Protein AF-A0AAV7SVS8-F1 (afdb_monomer_lite)

Organism: Pleurodeles waltl (NCBI:txid8319)

pLDDT: mean 75.48, std 15.1, range [28.16, 94.25]

Structure (mmCIF, N/CA/C/O backbone):
data_AF-A0AAV7SVS8-F1
#
_entry.id   AF-A0AAV7SVS8-F1
#
loop_
_atom_site.group_PDB
_atom_site.id
_atom_site.type_symbol
_atom_site.label_atom_id
_atom_site.label_alt_id
_atom_site.label_comp_id
_atom_site.label_asym_id
_atom_site.label_entity_id
_atom_site.label_seq_id
_atom_site.pdbx_PDB_ins_code
_atom_site.Cartn_x
_atom_site.Cartn_y
_atom_site.Cartn_z
_atom_site.occupancy
_atom_site.B_iso_or_equiv
_atom_site.auth_seq_id
_atom_site.auth_comp_id
_atom_site.auth_asym_id
_atom_site.auth_atom_id
_atom_site.pdbx_PDB_model_num
ATOM 1 N N . MET A 1 1 ? -7.065 -17.912 -7.040 1.00 28.16 1 MET A N 1
ATOM 2 C CA . MET A 1 1 ? -5.625 -17.603 -7.018 1.00 28.16 1 MET A CA 1
ATOM 3 C C . MET A 1 1 ? -5.511 -16.131 -6.662 1.00 28.16 1 MET A C 1
ATOM 5 O O . MET A 1 1 ? -6.001 -15.302 -7.419 1.00 28.16 1 MET A O 1
ATOM 9 N N . GLN A 1 2 ? -5.098 -15.852 -5.428 1.00 34.00 2 GLN A N 1
ATOM 10 C CA . GLN A 1 2 ? -4.970 -14.511 -4.852 1.00 34.00 2 GLN A CA 1
ATOM 11 C C . GLN A 1 2 ? -3.604 -13.937 -5.248 1.00 34.00 2 GLN A C 1
ATOM 13 O O . GLN A 1 2 ? -2.650 -14.697 -5.308 1.00 34.00 2 GLN A O 1
ATOM 18 N N . ILE A 1 3 ? -3.553 -12.645 -5.574 1.00 34.03 3 ILE A N 1
ATOM 19 C CA . ILE A 1 3 ? -2.374 -11.949 -6.112 1.00 34.03 3 ILE A CA 1
ATOM 20 C C . ILE A 1 3 ? -1.891 -10.936 -5.058 1.00 34.03 3 ILE A C 1
ATOM 22 O O . ILE A 1 3 ? -2.664 -10.055 -4.658 1.00 34.03 3 ILE A O 1
ATOM 26 N N . GLU A 1 4 ? -0.632 -11.040 -4.636 1.00 50.62 4 GLU A N 1
ATOM 27 C CA . GLU A 1 4 ? 0.188 -10.084 -3.874 1.00 50.62 4 GLU A CA 1
ATOM 28 C C . GLU A 1 4 ? 0.532 -8.846 -4.717 1.00 50.62 4 GLU A C 1
ATOM 30 O O . GLU A 1 4 ? 1.678 -8.499 -4.915 1.00 50.62 4 GLU A O 1
ATOM 35 N N . LEU A 1 5 ? -0.478 -8.144 -5.229 1.00 56.19 5 LEU A N 1
ATOM 36 C CA . LEU A 1 5 ? -0.404 -7.120 -6.291 1.00 56.19 5 LEU A CA 1
ATOM 37 C C . LEU A 1 5 ? 0.760 -6.102 -6.333 1.00 56.19 5 LEU A C 1
ATOM 39 O O . LEU A 1 5 ? 0.903 -5.497 -7.385 1.00 56.19 5 LEU A O 1
ATOM 43 N N . MET A 1 6 ? 1.521 -5.856 -5.264 1.00 53.00 6 MET A N 1
ATOM 44 C CA . MET A 1 6 ? 2.699 -4.974 -5.302 1.00 53.00 6 MET A CA 1
ATOM 45 C C . MET A 1 6 ? 4.001 -5.788 -5.333 1.00 53.00 6 MET A C 1
ATOM 47 O O . MET A 1 6 ? 4.720 -5.702 -6.318 1.00 53.00 6 MET A O 1
ATOM 51 N N . SER A 1 7 ? 4.227 -6.665 -4.346 1.00 53.09 7 SER A N 1
ATOM 52 C CA . SER A 1 7 ? 5.365 -7.605 -4.318 1.00 53.09 7 SER A CA 1
ATOM 53 C C . SER A 1 7 ? 5.327 -8.602 -5.485 1.00 53.09 7 SER A C 1
ATOM 55 O O . SER A 1 7 ? 6.302 -8.737 -6.218 1.00 53.09 7 SER A O 1
ATOM 57 N N . ASP A 1 8 ? 4.173 -9.221 -5.756 1.00 66.69 8 ASP A N 1
ATOM 58 C CA . ASP A 1 8 ? 3.987 -10.087 -6.925 1.00 66.69 8 ASP A CA 1
ATOM 59 C C . ASP A 1 8 ? 4.124 -9.313 -8.223 1.00 66.69 8 ASP A C 1
ATOM 61 O O . ASP A 1 8 ? 4.553 -9.893 -9.211 1.00 66.69 8 ASP A O 1
ATOM 65 N N . LEU A 1 9 ? 3.733 -8.036 -8.267 1.00 73.81 9 LEU A N 1
ATOM 66 C CA . LEU A 1 9 ? 3.891 -7.245 -9.481 1.00 73.81 9 LEU A CA 1
ATOM 67 C C . LEU A 1 9 ? 5.364 -6.911 -9.704 1.00 73.81 9 LEU A C 1
ATOM 69 O O . LEU A 1 9 ? 5.835 -7.081 -10.817 1.00 73.81 9 LEU A O 1
ATOM 73 N N . GLU A 1 10 ? 6.114 -6.521 -8.678 1.00 72.50 10 GLU A N 1
ATOM 74 C CA . GLU A 1 10 ? 7.563 -6.313 -8.782 1.00 72.50 10 GLU A CA 1
ATOM 75 C C . GLU A 1 10 ? 8.306 -7.608 -9.135 1.00 72.50 10 GLU A C 1
ATOM 77 O O . GLU A 1 10 ? 9.175 -7.604 -10.012 1.00 72.50 10 GLU A O 1
ATOM 82 N N . ALA A 1 11 ? 7.934 -8.733 -8.521 1.00 75.00 11 ALA A N 1
ATOM 83 C CA . ALA A 1 11 ? 8.488 -10.049 -8.824 1.00 75.00 11 ALA A CA 1
ATOM 84 C C . ALA A 1 11 ? 8.109 -10.517 -10.238 1.00 75.00 11 ALA A C 1
ATOM 86 O O . ALA A 1 11 ? 8.948 -11.051 -10.966 1.00 75.00 11 ALA A O 1
ATOM 87 N N . PHE A 1 12 ? 6.870 -10.273 -10.664 1.00 82.38 12 PHE A N 1
ATOM 88 C CA . PHE A 1 12 ? 6.386 -10.555 -12.013 1.00 82.38 12 PHE A CA 1
ATOM 89 C C . PHE A 1 12 ? 7.094 -9.697 -13.056 1.00 82.38 12 PHE A C 1
ATOM 91 O O . PHE A 1 12 ? 7.538 -10.231 -14.069 1.00 82.38 12 PHE A O 1
ATOM 98 N N . LEU A 1 13 ? 7.237 -8.393 -12.808 1.00 84.38 13 LEU A N 1
ATOM 99 C CA . LEU A 1 13 ? 7.977 -7.480 -13.673 1.00 84.38 13 LEU A CA 1
ATOM 100 C C . LEU A 1 13 ? 9.437 -7.919 -13.761 1.00 84.38 13 LEU A C 1
ATOM 102 O O . LEU A 1 13 ? 9.943 -8.083 -14.861 1.00 84.38 13 LEU A O 1
ATOM 106 N N . SER A 1 14 ? 10.081 -8.252 -12.643 1.00 82.62 14 SER A N 1
ATOM 107 C CA . SER A 1 14 ? 11.456 -8.775 -12.636 1.00 82.62 14 SER A CA 1
ATOM 108 C C . SER A 1 14 ? 11.592 -10.090 -13.419 1.00 82.62 14 SER A C 1
ATOM 110 O O . SER A 1 14 ? 12.548 -10.287 -14.172 1.00 82.62 14 SER A O 1
ATOM 112 N N . ALA A 1 15 ? 10.622 -11.000 -13.288 1.00 85.00 15 ALA A N 1
ATOM 113 C CA . ALA A 1 15 ? 10.590 -12.242 -14.056 1.00 85.00 15 ALA A CA 1
ATOM 114 C C . ALA A 1 15 ? 10.378 -11.982 -15.557 1.00 85.00 15 ALA A C 1
ATOM 116 O O . ALA A 1 15 ? 11.050 -12.596 -16.389 1.00 85.00 15 ALA A O 1
ATOM 117 N N . PHE A 1 16 ? 9.485 -11.055 -15.902 1.00 89.44 16 PHE A N 1
ATOM 118 C CA . PHE A 1 16 ? 9.242 -10.611 -17.270 1.00 89.44 16 PHE A CA 1
ATOM 119 C C . PHE A 1 16 ? 10.492 -9.972 -17.885 1.00 89.44 16 PHE A C 1
ATOM 121 O O . PHE A 1 16 ? 10.866 -10.339 -18.995 1.00 89.44 16 PHE A O 1
ATOM 128 N N . GLU A 1 17 ? 11.178 -9.083 -17.163 1.00 90.31 17 GLU A N 1
ATOM 129 C CA . GLU A 1 17 ? 12.412 -8.423 -17.608 1.00 90.31 17 GLU A CA 1
ATOM 130 C C . GLU A 1 17 ? 13.485 -9.448 -17.959 1.00 90.31 17 GLU A C 1
ATOM 132 O O . GLU A 1 17 ? 14.102 -9.366 -19.021 1.00 90.31 17 GLU A O 1
ATOM 137 N N . ARG A 1 18 ? 13.664 -10.468 -17.113 1.00 88.56 18 ARG A N 1
ATOM 138 C CA . ARG A 1 18 ? 14.623 -11.545 -17.375 1.00 88.56 18 ARG A CA 1
ATOM 139 C C . ARG A 1 18 ? 14.292 -12.300 -18.665 1.00 88.56 18 ARG A C 1
ATOM 141 O O . ARG A 1 18 ? 15.175 -12.499 -19.495 1.00 88.56 18 ARG A O 1
ATOM 148 N N . VAL A 1 19 ? 13.021 -12.656 -18.868 1.00 91.00 19 VAL A N 1
ATOM 149 C CA . VAL A 1 19 ? 12.555 -13.330 -20.093 1.00 91.00 19 VAL A CA 1
ATOM 150 C C . VAL A 1 19 ? 12.713 -12.433 -21.320 1.00 91.00 19 VAL A C 1
ATOM 152 O O . VAL A 1 19 ? 13.113 -12.908 -22.382 1.00 91.00 19 VAL A O 1
ATOM 155 N N . ALA A 1 20 ? 12.428 -11.139 -21.194 1.00 88.88 20 ALA A N 1
ATOM 156 C CA . ALA A 1 20 ? 12.527 -10.179 -22.283 1.00 88.88 20 ALA A CA 1
ATOM 157 C C . ALA A 1 20 ? 13.986 -9.940 -22.713 1.00 88.88 20 ALA A C 1
ATOM 159 O O . ALA A 1 20 ? 14.260 -9.839 -23.912 1.00 88.88 20 ALA A O 1
ATOM 160 N N . VAL A 1 21 ? 14.923 -9.923 -21.756 1.00 91.00 21 VAL A N 1
ATOM 161 C CA . VAL A 1 21 ? 16.374 -9.888 -22.015 1.00 91.00 21 VAL A CA 1
ATOM 162 C C . VAL A 1 21 ? 16.838 -11.170 -22.700 1.00 91.00 21 VAL A C 1
ATOM 164 O O . VAL A 1 21 ? 17.494 -11.097 -23.738 1.00 91.00 21 VAL A O 1
ATOM 167 N N . GLU A 1 22 ? 16.469 -12.339 -22.167 1.00 92.25 22 GLU A N 1
ATOM 168 C CA . GLU A 1 22 ? 16.809 -13.644 -22.756 1.00 92.25 22 GLU A CA 1
ATOM 169 C C . GLU A 1 22 ? 16.245 -13.792 -24.181 1.00 92.25 22 GLU A C 1
ATOM 171 O O . GLU A 1 22 ? 16.885 -14.373 -25.057 1.00 92.25 22 GLU A O 1
ATOM 176 N N . SER A 1 23 ? 15.076 -13.202 -24.435 1.00 89.19 23 SER A N 1
ATOM 177 C CA . SER A 1 23 ? 14.405 -13.202 -25.739 1.00 89.19 23 SER A CA 1
ATOM 178 C C . SER A 1 23 ? 14.873 -12.084 -26.680 1.00 89.19 23 SER A C 1
ATOM 180 O O . SER A 1 23 ? 14.348 -11.968 -27.789 1.00 89.19 23 SER A O 1
ATOM 182 N N . LEU A 1 24 ? 15.843 -11.261 -26.258 1.00 90.25 24 LEU A N 1
ATOM 183 C CA . LEU A 1 24 ? 16.410 -10.145 -27.026 1.00 90.25 24 LEU A CA 1
ATOM 184 C C . LEU A 1 24 ? 15.357 -9.142 -27.527 1.00 90.25 24 LEU A C 1
ATOM 186 O O . LEU A 1 24 ? 15.483 -8.571 -28.615 1.00 90.25 24 LEU A O 1
ATOM 190 N N . TRP A 1 25 ? 14.293 -8.917 -26.754 1.00 90.56 25 TRP A N 1
ATOM 191 C CA . TRP A 1 25 ? 13.274 -7.943 -27.131 1.00 90.56 25 TRP A CA 1
ATOM 192 C C . TRP A 1 25 ? 13.808 -6.516 -26.977 1.00 90.56 25 TRP A C 1
ATOM 194 O O . TRP A 1 25 ? 14.371 -6.189 -25.928 1.00 90.56 25 TRP A O 1
ATOM 204 N N . PRO A 1 26 ? 13.590 -5.624 -27.961 1.00 88.44 26 PRO A N 1
ATOM 205 C CA . PRO A 1 26 ? 13.898 -4.208 -27.798 1.00 88.44 26 PRO A CA 1
ATOM 206 C C . PRO A 1 26 ? 13.137 -3.626 -26.601 1.00 88.44 26 PRO A C 1
ATOM 208 O O . PRO A 1 26 ? 11.934 -3.834 -26.495 1.00 88.44 26 PRO A O 1
ATOM 211 N N . ARG A 1 27 ? 13.803 -2.865 -25.725 1.00 84.94 27 ARG A N 1
ATOM 212 C CA . ARG A 1 27 ? 13.195 -2.326 -24.488 1.00 84.94 27 ARG A CA 1
ATOM 213 C C . ARG A 1 27 ? 11.923 -1.499 -24.745 1.00 84.94 27 ARG A C 1
ATOM 215 O O . ARG A 1 27 ? 10.936 -1.664 -24.044 1.00 84.94 27 ARG A O 1
ATOM 222 N N . LYS A 1 28 ? 11.898 -0.728 -25.838 1.00 85.12 28 LYS A N 1
ATOM 223 C CA . LYS A 1 28 ? 10.718 0.021 -26.330 1.00 85.12 28 LYS A CA 1
ATOM 224 C C . LYS A 1 28 ? 9.485 -0.842 -26.636 1.00 85.12 28 LYS A C 1
ATOM 226 O O . LYS A 1 28 ? 8.365 -0.357 -26.685 1.00 85.12 28 LYS A O 1
ATOM 231 N N . ASP A 1 29 ? 9.700 -2.132 -26.882 1.00 87.19 29 ASP A N 1
ATOM 232 C CA . ASP A 1 29 ? 8.660 -3.099 -27.216 1.00 87.19 29 ASP A CA 1
ATOM 233 C C . ASP A 1 29 ? 8.198 -3.888 -25.979 1.00 87.19 29 ASP A C 1
ATOM 235 O O . ASP A 1 29 ? 7.336 -4.758 -26.085 1.00 87.19 29 ASP A O 1
ATOM 239 N N . TRP A 1 30 ? 8.769 -3.647 -24.800 1.00 90.62 30 TRP A N 1
ATOM 240 C CA . TRP A 1 30 ? 8.388 -4.372 -23.591 1.00 90.62 30 TRP A CA 1
ATOM 241 C C . TRP A 1 30 ? 6.977 -4.003 -23.108 1.00 90.62 30 TRP A C 1
ATOM 243 O O . TRP A 1 30 ? 6.202 -4.933 -22.865 1.00 90.62 30 TRP A O 1
ATOM 253 N N . PRO A 1 31 ? 6.559 -2.717 -23.065 1.00 88.19 31 PRO A N 1
ATOM 254 C CA . PRO A 1 31 ? 5.199 -2.357 -22.655 1.00 88.19 31 PRO A CA 1
ATOM 255 C C . PRO A 1 31 ? 4.108 -3.018 -23.509 1.00 88.19 31 PRO A C 1
ATOM 257 O O . PRO A 1 31 ? 3.115 -3.501 -22.966 1.00 88.19 31 PRO A O 1
ATOM 260 N N . ARG A 1 32 ? 4.304 -3.144 -24.834 1.00 85.62 32 ARG A N 1
ATOM 261 C CA . ARG A 1 32 ? 3.328 -3.820 -25.720 1.00 85.62 32 ARG A CA 1
ATOM 262 C C . ARG A 1 32 ? 3.169 -5.315 -25.425 1.00 85.62 32 ARG A C 1
ATOM 264 O O . ARG A 1 32 ? 2.099 -5.866 -25.668 1.00 85.62 32 ARG A O 1
ATOM 271 N N . HIS A 1 33 ? 4.218 -5.966 -24.922 1.00 85.75 33 HIS A N 1
ATOM 272 C CA . HIS A 1 33 ? 4.199 -7.386 -24.556 1.00 85.75 33 HIS A CA 1
ATOM 273 C C . HIS A 1 33 ? 3.652 -7.594 -23.147 1.00 85.75 33 HIS A C 1
ATOM 275 O O . HIS A 1 33 ? 3.032 -8.616 -22.865 1.00 85.75 33 HIS A O 1
ATOM 281 N N . LEU A 1 34 ? 3.854 -6.605 -22.280 1.00 84.81 34 LEU A N 1
ATOM 282 C CA . LEU A 1 34 ? 3.454 -6.624 -20.883 1.00 84.81 34 LEU A CA 1
ATOM 283 C C . LEU A 1 34 ? 1.977 -6.240 -20.683 1.00 84.81 34 LEU A C 1
ATOM 285 O O . LEU A 1 34 ? 1.272 -6.878 -19.904 1.00 84.81 34 LEU A O 1
ATOM 289 N N . ALA A 1 35 ? 1.468 -5.253 -21.429 1.00 81.88 35 ALA A N 1
ATOM 290 C CA . ALA A 1 35 ? 0.101 -4.741 -21.301 1.00 81.88 35 ALA A CA 1
ATOM 291 C C . ALA A 1 35 ? -1.015 -5.811 -21.392 1.00 81.88 35 ALA A C 1
ATOM 293 O O . ALA A 1 35 ? -1.960 -5.745 -20.600 1.00 81.88 35 ALA A O 1
ATOM 294 N N . PRO A 1 36 ? -0.945 -6.819 -22.289 1.00 83.50 36 PRO A N 1
ATOM 295 C CA . PRO A 1 36 ? -1.945 -7.887 -22.362 1.00 83.50 36 PRO A CA 1
ATOM 296 C C . PRO A 1 36 ? -1.940 -8.836 -21.158 1.00 83.50 36 PRO A C 1
ATOM 298 O O . PRO A 1 36 ? -2.934 -9.525 -20.931 1.00 83.50 36 PRO A O 1
ATOM 301 N N . LEU A 1 37 ? -0.836 -8.894 -20.406 1.00 81.56 37 LEU A N 1
ATOM 302 C CA . LEU A 1 37 ? -0.696 -9.759 -19.232 1.00 81.56 37 LEU A CA 1
ATOM 303 C C . LEU A 1 37 ? -1.416 -9.175 -18.009 1.00 81.56 37 LEU A C 1
ATOM 305 O O . LEU A 1 37 ? -1.749 -9.901 -17.072 1.00 81.56 37 LEU A O 1
ATOM 309 N N . PHE A 1 38 ? -1.716 -7.875 -18.031 1.00 81.00 38 PHE A N 1
ATOM 310 C CA . PHE A 1 38 ? -2.488 -7.225 -16.985 1.00 81.00 38 PHE A CA 1
ATOM 311 C C . PHE A 1 38 ? -3.987 -7.494 -17.116 1.00 81.00 38 PHE A C 1
ATOM 313 O O . PHE A 1 38 ? -4.568 -7.535 -18.203 1.00 81.00 38 PHE A O 1
ATOM 320 N N . SER A 1 39 ? -4.652 -7.623 -15.969 1.00 72.00 39 SER A N 1
ATOM 321 C CA . SER A 1 39 ? -6.087 -7.892 -15.889 1.00 72.00 39 SER A CA 1
ATOM 322 C C . SER A 1 39 ? -6.825 -6.831 -15.069 1.00 72.00 39 SER A C 1
ATOM 324 O O . SER A 1 39 ? -6.244 -6.112 -14.254 1.00 72.00 39 SER A O 1
ATOM 326 N N . GLY A 1 40 ? -8.133 -6.705 -15.312 1.00 71.31 40 GLY A N 1
ATOM 327 C CA . GLY A 1 40 ? -9.017 -5.837 -14.533 1.00 71.31 40 GLY A CA 1
ATOM 328 C C . GLY A 1 40 ? -8.603 -4.362 -14.538 1.00 71.31 40 GLY A C 1
ATOM 329 O O . GLY A 1 40 ? -8.487 -3.743 -15.594 1.00 71.31 40 GLY A O 1
ATOM 330 N N . HIS A 1 41 ? -8.426 -3.797 -13.341 1.00 62.28 41 HIS A N 1
ATOM 331 C CA . HIS A 1 41 ? -8.181 -2.366 -13.132 1.00 62.28 41 HIS A CA 1
ATOM 332 C C . HIS A 1 41 ? -6.822 -1.904 -13.679 1.00 62.28 41 HIS A C 1
ATOM 334 O O . HIS A 1 41 ? -6.732 -0.816 -14.238 1.00 62.28 41 HIS A O 1
ATOM 340 N N . LEU A 1 42 ? -5.795 -2.758 -13.607 1.00 69.62 42 LEU A N 1
ATOM 341 C CA . LEU A 1 42 ? -4.458 -2.453 -14.121 1.00 69.62 42 LEU A CA 1
ATOM 342 C C . LEU A 1 42 ? 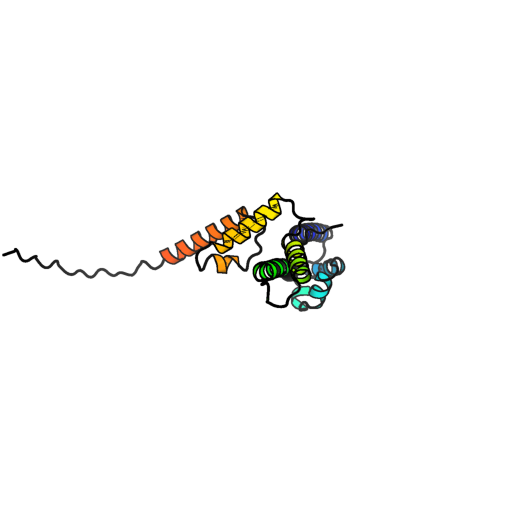-4.459 -2.345 -15.654 1.00 69.62 42 LEU A C 1
ATOM 344 O O . LEU A 1 42 ? -3.851 -1.445 -16.222 1.00 69.62 42 LEU A O 1
ATOM 348 N N . ARG A 1 43 ? -5.252 -3.191 -16.328 1.00 78.88 43 ARG A N 1
ATOM 349 C CA . ARG A 1 43 ? -5.473 -3.097 -17.780 1.00 78.88 43 ARG A CA 1
ATOM 350 C C . ARG A 1 43 ? -6.184 -1.803 -18.172 1.00 78.88 43 ARG A C 1
ATOM 352 O O . ARG A 1 43 ? -5.841 -1.203 -19.183 1.00 78.88 43 ARG A O 1
ATOM 359 N N . ALA A 1 44 ? -7.187 -1.392 -17.396 1.00 75.25 44 ALA A N 1
ATOM 360 C CA . ALA A 1 44 ? -7.908 -0.147 -17.650 1.00 75.25 44 ALA A CA 1
ATOM 361 C C . ALA A 1 44 ? -6.994 1.078 -17.482 1.00 75.25 44 ALA A C 1
ATOM 363 O O . ALA A 1 44 ? -7.044 1.980 -18.308 1.00 75.25 44 ALA A O 1
ATOM 364 N N . MET A 1 45 ? -6.120 1.077 -16.472 1.00 78.94 45 MET A N 1
ATOM 365 C CA . MET A 1 45 ? -5.133 2.138 -16.246 1.00 78.94 45 MET A CA 1
ATOM 366 C C . MET A 1 45 ? -4.122 2.235 -17.395 1.00 78.94 45 MET A C 1
ATOM 368 O O . MET A 1 45 ? -3.942 3.313 -17.957 1.00 78.94 45 MET A O 1
ATOM 372 N N . VAL A 1 46 ? -3.555 1.107 -17.827 1.00 80.44 46 VAL A N 1
ATOM 373 C CA . VAL A 1 46 ? -2.597 1.051 -18.945 1.00 80.44 46 VAL A CA 1
ATOM 374 C C . VAL A 1 46 ? -3.185 1.621 -20.239 1.00 80.44 46 VAL A C 1
ATOM 376 O O . VAL A 1 46 ? -2.491 2.292 -20.990 1.00 80.44 46 VAL A O 1
ATOM 379 N N . GLN A 1 47 ? -4.483 1.427 -20.479 1.00 81.12 47 GLN A N 1
ATOM 380 C CA . GLN A 1 47 ? -5.179 1.995 -21.643 1.00 81.12 47 GLN A CA 1
ATOM 381 C C . GLN A 1 47 ? -5.380 3.515 -21.569 1.00 81.12 47 GLN A C 1
ATOM 383 O O . GLN A 1 47 ? -5.669 4.139 -22.587 1.00 81.12 47 GLN A O 1
ATOM 388 N N . THR A 1 48 ? -5.261 4.102 -20.379 1.00 82.00 48 THR A N 1
ATOM 389 C CA . THR A 1 48 ? -5.376 5.550 -20.153 1.00 82.00 48 THR A CA 1
ATOM 390 C C . THR A 1 48 ? -4.026 6.253 -20.057 1.00 82.00 48 THR A C 1
ATOM 392 O O . THR A 1 48 ? -3.993 7.482 -20.009 1.00 82.00 48 THR A O 1
ATOM 395 N N . LEU A 1 49 ? -2.922 5.497 -20.033 1.00 82.19 49 LEU A N 1
ATOM 396 C CA . LEU A 1 49 ? -1.586 6.069 -19.994 1.00 82.19 49 LEU A CA 1
ATOM 397 C C . LEU A 1 49 ? -1.284 6.833 -21.294 1.00 82.19 49 LEU A C 1
ATOM 399 O O . LEU A 1 49 ? -1.659 6.387 -22.383 1.00 82.19 49 LEU A O 1
ATOM 403 N N . PRO A 1 50 ? -0.588 7.976 -21.206 1.00 79.00 50 PRO A N 1
ATOM 404 C CA . PRO A 1 50 ? -0.082 8.667 -22.378 1.00 79.00 50 PRO A CA 1
ATOM 405 C C . PRO A 1 50 ? 0.802 7.756 -23.250 1.00 79.00 50 PRO A C 1
ATOM 407 O O . PRO A 1 50 ? 1.536 6.915 -22.724 1.00 79.00 50 PRO A O 1
ATOM 410 N N . PRO A 1 51 ? 0.809 7.953 -24.581 1.00 73.56 51 PRO A N 1
ATOM 411 C CA . PRO A 1 51 ? 1.573 7.109 -25.497 1.00 73.56 51 PRO A CA 1
ATOM 412 C C . PRO A 1 51 ? 3.088 7.154 -25.248 1.00 73.56 51 PRO A C 1
ATOM 414 O O . PRO A 1 51 ? 3.738 6.137 -25.430 1.00 73.56 51 PRO A O 1
ATOM 417 N N . HIS A 1 52 ? 3.637 8.272 -24.753 1.00 74.25 52 HIS A N 1
ATOM 418 C CA . HIS A 1 52 ? 5.066 8.378 -24.420 1.00 74.25 52 HIS A CA 1
ATOM 419 C C . HIS A 1 52 ? 5.476 7.442 -23.271 1.00 74.25 52 HIS A C 1
ATOM 421 O O . HIS A 1 52 ? 6.497 6.775 -23.374 1.00 74.25 52 HIS A O 1
ATOM 427 N N . ILE A 1 53 ? 4.623 7.293 -22.250 1.00 73.75 53 ILE A N 1
ATOM 428 C CA . ILE A 1 53 ? 4.837 6.339 -21.148 1.00 73.75 53 ILE A CA 1
ATOM 429 C C . ILE A 1 53 ? 4.744 4.896 -21.660 1.00 73.75 53 ILE A C 1
ATOM 431 O O . ILE A 1 53 ? 5.365 3.995 -21.123 1.00 73.75 53 ILE A O 1
ATOM 435 N N . SER A 1 54 ? 3.980 4.647 -22.726 1.00 72.69 54 SER A N 1
ATOM 436 C CA . SER A 1 54 ? 3.852 3.307 -23.318 1.00 72.69 54 SER A CA 1
ATOM 437 C C . SER A 1 54 ? 5.019 2.925 -24.242 1.00 72.69 54 SER A C 1
ATOM 439 O O . SER A 1 54 ? 5.065 1.787 -24.709 1.00 72.69 54 SER A O 1
ATOM 441 N N . GLU A 1 55 ? 5.938 3.852 -24.527 1.00 77.00 55 GLU A N 1
ATOM 442 C CA . GLU A 1 55 ? 7.123 3.640 -25.374 1.00 77.00 55 GLU A CA 1
ATOM 443 C C . GLU A 1 55 ? 8.421 3.499 -24.562 1.00 77.00 55 GLU A C 1
ATOM 445 O O . GLU A 1 55 ? 9.403 2.952 -25.074 1.00 77.00 55 GLU A O 1
ATOM 450 N N . ASP A 1 56 ? 8.413 3.923 -23.296 1.00 84.56 56 ASP A N 1
ATOM 451 C CA . ASP A 1 56 ? 9.507 3.739 -22.345 1.00 84.56 56 ASP A CA 1
ATOM 452 C C . ASP A 1 56 ? 9.103 2.742 -21.251 1.00 84.56 56 ASP A C 1
ATOM 454 O O . ASP A 1 56 ? 8.132 2.932 -20.524 1.00 84.56 56 ASP A O 1
ATOM 458 N N . TYR A 1 57 ? 9.849 1.643 -21.138 1.00 86.19 57 TYR A N 1
ATOM 459 C CA . TYR A 1 57 ? 9.554 0.599 -20.160 1.00 86.19 57 TYR A CA 1
ATOM 460 C C . TYR A 1 57 ? 9.761 1.053 -18.713 1.00 86.19 57 TYR A C 1
ATOM 462 O O . TYR A 1 57 ? 9.029 0.600 -17.834 1.00 86.19 57 TYR A O 1
ATOM 470 N N . ASP A 1 58 ? 10.747 1.910 -18.461 1.00 83.81 58 ASP A N 1
ATOM 471 C CA . ASP A 1 58 ? 11.079 2.350 -17.110 1.00 83.81 58 ASP A CA 1
ATOM 472 C C . ASP A 1 58 ? 9.985 3.296 -16.590 1.00 83.81 58 ASP A C 1
ATOM 474 O O . ASP A 1 58 ? 9.421 3.050 -15.524 1.00 83.81 58 ASP A O 1
ATOM 478 N N . GLU A 1 59 ? 9.550 4.264 -17.407 1.00 82.31 59 GLU A N 1
ATOM 479 C CA . GLU A 1 59 ? 8.399 5.120 -17.072 1.00 82.31 59 GLU A CA 1
ATOM 480 C C . GLU A 1 59 ? 7.089 4.320 -16.959 1.00 82.31 59 GLU A C 1
ATOM 482 O O . GLU A 1 59 ? 6.262 4.581 -16.081 1.00 82.31 59 GLU A O 1
ATOM 487 N N . PHE A 1 60 ? 6.891 3.315 -17.820 1.00 84.38 60 PHE A N 1
ATOM 488 C CA . PHE A 1 60 ? 5.734 2.421 -17.756 1.00 84.38 60 PHE A CA 1
ATOM 489 C C . PHE A 1 60 ? 5.684 1.632 -16.446 1.00 84.38 60 PHE A C 1
ATOM 491 O O . PHE A 1 60 ? 4.632 1.537 -15.810 1.00 84.38 60 PHE A O 1
ATOM 498 N N . LYS A 1 61 ? 6.821 1.059 -16.042 1.00 83.62 61 LYS A N 1
ATOM 499 C CA . LYS A 1 61 ? 6.974 0.295 -14.804 1.00 83.62 61 LYS A CA 1
ATOM 500 C C . LYS A 1 61 ? 6.686 1.170 -13.589 1.00 83.62 61 LYS A C 1
ATOM 502 O O . LYS A 1 61 ? 5.871 0.775 -12.752 1.00 83.62 61 LYS A O 1
ATOM 507 N N . ASP A 1 62 ? 7.281 2.357 -13.537 1.00 78.38 62 ASP A N 1
ATOM 508 C CA . ASP A 1 62 ? 7.101 3.295 -12.431 1.00 78.38 62 ASP A CA 1
ATOM 509 C C . ASP A 1 62 ? 5.640 3.736 -12.302 1.00 78.38 62 ASP A C 1
ATOM 511 O O . ASP A 1 62 ? 5.062 3.640 -11.219 1.00 78.38 62 ASP A O 1
ATOM 515 N N . ALA A 1 63 ? 4.989 4.105 -13.411 1.00 80.50 63 ALA A N 1
ATOM 516 C CA . ALA A 1 63 ? 3.591 4.535 -13.401 1.00 80.50 63 ALA A CA 1
ATOM 517 C C . ALA A 1 63 ? 2.634 3.446 -12.878 1.00 80.50 63 ALA A C 1
ATOM 519 O O . ALA A 1 63 ? 1.653 3.733 -12.186 1.00 80.50 63 ALA A O 1
ATOM 520 N N . ILE A 1 64 ? 2.897 2.179 -13.206 1.00 80.25 64 ILE A N 1
ATOM 521 C C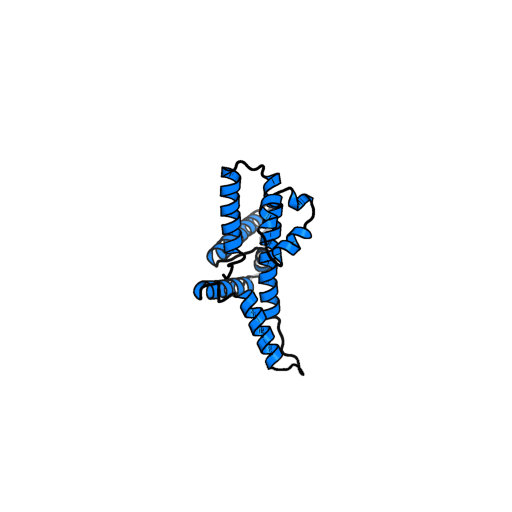A . ILE A 1 64 ? 2.073 1.043 -12.773 1.00 80.25 64 ILE A CA 1
ATOM 522 C C . ILE A 1 64 ? 2.298 0.749 -11.288 1.00 80.25 64 ILE A C 1
ATOM 524 O O . ILE A 1 64 ? 1.321 0.572 -10.551 1.00 80.25 64 ILE A O 1
ATOM 528 N N . LEU A 1 65 ? 3.556 0.711 -10.842 1.00 75.81 65 LEU A N 1
ATOM 529 C CA . LEU A 1 65 ? 3.905 0.476 -9.440 1.00 75.81 65 LEU A CA 1
ATOM 530 C C . LEU A 1 65 ? 3.371 1.597 -8.540 1.00 75.81 65 LEU A C 1
ATOM 532 O O . LEU A 1 65 ? 2.748 1.317 -7.512 1.00 75.81 65 LEU A O 1
ATOM 536 N N . GLU A 1 66 ? 3.507 2.852 -8.971 1.00 72.50 66 GLU A N 1
ATOM 537 C CA . GLU A 1 66 ? 2.947 4.013 -8.284 1.00 72.50 66 GLU A CA 1
ATOM 538 C C . GLU A 1 66 ? 1.425 3.897 -8.165 1.00 72.50 66 GLU A C 1
ATOM 540 O O . GLU A 1 66 ? 0.872 4.042 -7.077 1.00 72.50 66 GLU A O 1
ATOM 545 N N . HIS A 1 67 ? 0.720 3.563 -9.247 1.00 73.56 67 HIS A N 1
ATOM 546 C CA . HIS A 1 67 ? -0.739 3.473 -9.223 1.00 73.56 67 HIS A CA 1
ATOM 547 C C . HIS A 1 67 ? -1.265 2.371 -8.287 1.00 73.56 67 HIS A C 1
ATOM 549 O O . HIS A 1 67 ? -2.302 2.536 -7.627 1.00 73.56 67 HIS A O 1
ATOM 555 N N . VAL A 1 68 ? -0.555 1.243 -8.203 1.00 72.69 68 VAL A N 1
ATOM 556 C CA . VAL A 1 68 ? -0.875 0.169 -7.253 1.00 72.69 68 VAL A CA 1
ATOM 557 C C . VAL A 1 68 ? -0.616 0.626 -5.814 1.00 72.69 68 VAL A C 1
ATOM 559 O O . VAL A 1 68 ? -1.504 0.464 -4.973 1.00 72.69 68 VAL A O 1
ATOM 562 N N . GLY A 1 69 ? 0.524 1.269 -5.541 1.00 68.19 69 GLY A N 1
ATOM 563 C CA . GLY A 1 69 ? 0.843 1.837 -4.225 1.00 68.19 69 GLY A CA 1
ATOM 564 C C . GLY A 1 69 ? -0.153 2.916 -3.776 1.00 68.19 69 GLY A C 1
ATOM 565 O O . GLY A 1 69 ? -0.677 2.867 -2.662 1.00 68.19 69 GLY A O 1
ATOM 566 N N . VAL A 1 70 ? -0.524 3.830 -4.678 1.00 66.06 70 VAL A N 1
ATOM 567 C CA . VAL A 1 70 ? -1.551 4.867 -4.463 1.00 66.06 70 VAL A CA 1
ATOM 568 C C . VAL A 1 70 ? -2.911 4.243 -4.145 1.00 66.06 70 VAL A C 1
ATOM 570 O O . VAL A 1 70 ? -3.654 4.755 -3.304 1.00 66.06 70 VAL A O 1
ATOM 573 N N . SER A 1 71 ? -3.248 3.115 -4.772 1.00 69.88 71 SER A N 1
ATOM 574 C CA . SER A 1 71 ? -4.495 2.404 -4.485 1.00 69.88 71 SER A CA 1
ATOM 575 C C . SER A 1 71 ? -4.520 1.823 -3.067 1.00 69.88 71 SER A C 1
ATOM 577 O O . SER A 1 71 ? -5.553 1.902 -2.400 1.00 69.88 71 SER A O 1
ATOM 579 N N . GLU A 1 72 ? -3.409 1.268 -2.577 1.00 75.56 72 GLU A N 1
ATOM 580 C CA . GLU A 1 72 ? -3.316 0.752 -1.204 1.00 75.56 72 GLU A CA 1
ATOM 581 C C . GLU A 1 72 ? -3.388 1.869 -0.161 1.00 75.56 72 GLU A C 1
ATOM 583 O O . GLU A 1 72 ? -4.177 1.780 0.787 1.00 75.56 72 GLU A O 1
ATOM 588 N N . ASP A 1 73 ? -2.634 2.950 -0.371 1.00 76.19 73 ASP A N 1
ATOM 589 C CA . ASP A 1 73 ? -2.619 4.095 0.539 1.00 76.19 73 ASP A CA 1
ATOM 590 C C . ASP A 1 73 ? -3.979 4.813 0.576 1.00 76.19 73 ASP A C 1
ATOM 592 O O . ASP A 1 73 ? -4.434 5.273 1.627 1.00 76.19 73 ASP A O 1
ATOM 596 N N . ARG A 1 74 ? -4.707 4.819 -0.546 1.00 81.31 74 ARG A N 1
ATOM 597 C CA . ARG A 1 74 ? -6.092 5.293 -0.597 1.00 81.31 74 ARG A CA 1
ATOM 598 C C . ARG A 1 74 ? -7.020 4.457 0.285 1.00 81.31 74 ARG A C 1
ATOM 600 O O . ARG A 1 74 ? -7.769 5.031 1.073 1.00 81.31 74 ARG A O 1
ATOM 607 N N . TYR A 1 75 ? -6.996 3.124 0.175 1.00 84.88 75 TYR A N 1
ATOM 608 C CA . TYR A 1 75 ? -7.858 2.269 1.005 1.00 84.88 75 TYR A CA 1
ATOM 609 C C . TYR A 1 75 ? -7.532 2.401 2.491 1.00 84.88 75 TYR A C 1
ATOM 611 O O . TYR A 1 75 ? -8.448 2.410 3.313 1.00 84.88 75 TYR A O 1
ATOM 619 N N . ARG A 1 76 ? -6.249 2.558 2.832 1.00 86.69 76 ARG A N 1
ATOM 620 C CA . ARG A 1 76 ? -5.803 2.875 4.190 1.00 86.69 76 ARG A CA 1
ATOM 621 C C . ARG A 1 76 ? -6.391 4.186 4.694 1.00 86.69 76 ARG A C 1
ATOM 623 O O . ARG A 1 76 ? -6.980 4.215 5.774 1.00 86.69 76 ARG A O 1
ATOM 630 N N . LYS A 1 77 ? -6.230 5.268 3.926 1.00 85.31 77 LYS A N 1
ATOM 631 C CA . LYS A 1 77 ? -6.745 6.598 4.276 1.00 85.31 77 LYS A CA 1
ATOM 632 C C . LYS A 1 77 ? -8.255 6.551 4.484 1.00 85.31 77 LYS A C 1
ATOM 634 O O . LYS A 1 77 ? -8.718 6.959 5.542 1.00 85.31 77 LYS A O 1
ATOM 639 N N . GLU A 1 78 ? -8.997 5.962 3.544 1.00 88.31 78 GLU A N 1
ATOM 640 C CA . GLU A 1 78 ? -10.452 5.786 3.658 1.00 88.31 78 GLU A CA 1
ATOM 641 C C . GLU A 1 78 ? -10.848 4.915 4.865 1.00 88.31 78 GLU A C 1
ATOM 643 O O . GLU A 1 78 ? -11.871 5.178 5.494 1.00 88.31 78 GLU A O 1
ATOM 648 N N . PHE A 1 79 ? -10.058 3.890 5.210 1.00 92.00 79 PHE A N 1
ATOM 649 C CA . PHE A 1 79 ? -10.287 3.055 6.392 1.00 92.00 79 PHE A CA 1
ATOM 650 C C . PHE A 1 79 ? -10.120 3.849 7.695 1.00 92.00 79 PHE A C 1
ATOM 652 O O . PHE A 1 79 ? -10.981 3.774 8.569 1.00 92.00 79 PHE A O 1
ATOM 659 N N . ARG A 1 80 ? -9.034 4.623 7.820 1.00 90.19 80 ARG A N 1
ATOM 660 C CA . ARG A 1 80 ? -8.715 5.422 9.017 1.00 90.19 80 ARG A CA 1
ATOM 661 C C . ARG A 1 80 ? -9.617 6.647 9.174 1.00 90.19 80 ARG A C 1
ATOM 663 O O . ARG A 1 80 ? -9.923 7.027 10.298 1.00 90.19 80 ARG A O 1
ATOM 670 N N . SER A 1 81 ? -10.045 7.254 8.067 1.00 90.50 81 SER A N 1
ATOM 671 C CA . SER A 1 81 ? -10.901 8.445 8.069 1.00 90.50 81 SER A CA 1
ATOM 672 C C . SER A 1 81 ? -12.395 8.125 8.129 1.00 90.50 81 SER A C 1
ATOM 674 O O . SER A 1 81 ? -13.210 9.048 8.090 1.00 90.50 81 SER A O 1
ATOM 676 N N . LEU A 1 82 ? -12.787 6.845 8.143 1.00 91.81 82 LEU A N 1
ATOM 677 C CA . LEU A 1 82 ? -14.194 6.476 8.180 1.00 91.81 82 LEU A CA 1
ATOM 678 C C . LEU A 1 82 ? -14.809 6.882 9.525 1.00 91.81 82 LEU A C 1
ATOM 680 O O . LEU A 1 82 ? -14.418 6.383 10.579 1.00 91.81 82 LEU A O 1
ATOM 684 N N . THR A 1 83 ? -15.818 7.744 9.483 1.00 91.19 83 THR A N 1
ATOM 685 C CA . THR A 1 83 ? -16.580 8.166 10.658 1.00 91.19 83 THR A CA 1
ATOM 686 C C . THR A 1 83 ? -17.958 7.513 10.671 1.00 91.19 83 THR A C 1
ATOM 688 O O . THR A 1 83 ? -18.519 7.197 9.623 1.00 91.19 83 THR A O 1
ATOM 691 N N . PHE A 1 84 ? -18.506 7.293 11.868 1.00 92.62 84 PHE A N 1
ATOM 692 C CA . PHE A 1 84 ? -19.889 6.849 12.034 1.00 92.62 84 PHE A CA 1
ATOM 693 C C . PHE A 1 84 ? -20.777 8.088 12.176 1.00 92.62 84 PHE A C 1
ATOM 695 O O . PHE A 1 84 ? -20.705 8.789 13.186 1.00 92.62 84 PHE A O 1
ATOM 702 N N . THR A 1 85 ? -21.637 8.345 11.191 1.00 91.19 85 THR A N 1
ATOM 703 C CA . THR A 1 85 ? -22.557 9.491 11.209 1.00 91.19 85 THR A CA 1
ATOM 704 C C . THR A 1 85 ? -23.939 9.106 11.747 1.00 91.19 85 THR A C 1
ATOM 706 O O . THR A 1 85 ? -24.436 7.997 11.531 1.00 91.19 85 THR A O 1
ATOM 709 N N . ALA A 1 86 ? -24.600 10.034 12.447 1.00 86.88 86 ALA A N 1
ATOM 710 C CA . ALA A 1 86 ? -25.958 9.830 12.946 1.00 86.88 86 ALA A CA 1
ATOM 711 C C . ALA A 1 86 ? -26.936 9.550 11.786 1.00 86.88 86 ALA A C 1
ATOM 713 O O . ALA A 1 86 ? -27.053 10.346 10.857 1.00 86.88 86 ALA A O 1
ATOM 714 N N . GLY A 1 87 ? -27.639 8.414 11.846 1.00 86.50 87 GLY A N 1
ATOM 715 C CA . GLY A 1 87 ? -28.584 7.969 10.812 1.00 86.50 87 GLY A CA 1
ATOM 716 C C . GLY A 1 87 ? -28.057 6.866 9.887 1.00 86.50 87 GLY A C 1
ATOM 717 O O . GLY A 1 87 ? -28.847 6.252 9.168 1.00 86.50 87 GLY A O 1
ATOM 718 N N . GLU A 1 88 ? -26.760 6.550 9.929 1.00 89.62 88 GLU A N 1
ATOM 719 C CA . GLU A 1 88 ? -26.218 5.403 9.200 1.00 89.62 88 GLU A CA 1
ATOM 720 C C . GLU A 1 88 ? -26.592 4.076 9.872 1.00 89.62 88 GLU A C 1
ATOM 722 O O . GLU A 1 88 ? -26.649 3.952 11.098 1.00 89.62 88 GLU A O 1
ATOM 727 N N . ARG A 1 89 ? -26.836 3.041 9.058 1.00 94.00 89 ARG A N 1
ATOM 728 C CA . ARG A 1 89 ? -27.085 1.694 9.581 1.00 94.00 89 ARG A CA 1
ATOM 729 C C . ARG A 1 89 ? -25.765 1.089 10.071 1.00 94.00 89 ARG A C 1
ATOM 731 O O . ARG A 1 89 ? -24.855 0.956 9.247 1.00 94.00 89 ARG A O 1
ATOM 738 N N . PRO A 1 90 ? -25.668 0.617 11.329 1.00 93.44 90 PRO A N 1
ATOM 739 C CA . PRO A 1 90 ? -24.443 0.014 11.858 1.00 93.44 90 PRO A CA 1
ATOM 740 C C . PRO A 1 90 ? -23.877 -1.103 10.973 1.00 93.44 90 PRO A C 1
ATOM 742 O O . PRO A 1 90 ? -22.669 -1.192 10.769 1.00 93.44 90 PRO A O 1
ATOM 745 N N . GLN A 1 91 ? -24.751 -1.924 10.381 1.00 94.25 91 GLN A N 1
ATOM 746 C CA . GLN A 1 91 ? -24.355 -3.011 9.484 1.00 94.25 91 GLN A CA 1
ATOM 747 C C . GLN A 1 91 ? -23.662 -2.496 8.216 1.00 94.25 91 GLN A C 1
ATOM 749 O O . GLN A 1 91 ? -22.705 -3.110 7.748 1.00 94.25 91 GLN A O 1
ATOM 754 N N . ALA A 1 92 ? -24.120 -1.369 7.665 1.00 91.12 92 ALA A N 1
ATOM 755 C CA . ALA A 1 92 ? -23.526 -0.778 6.470 1.00 91.12 92 ALA A CA 1
ATOM 756 C C . ALA A 1 92 ? -22.136 -0.199 6.772 1.00 91.12 92 ALA A C 1
ATOM 758 O O . ALA A 1 92 ? -21.194 -0.448 6.019 1.00 91.12 92 ALA A O 1
ATOM 759 N N . VAL A 1 93 ? -21.991 0.495 7.907 1.00 93.38 93 VAL A N 1
ATOM 760 C CA . VAL A 1 93 ? -20.705 1.048 8.366 1.00 93.38 93 VAL A CA 1
ATOM 761 C C . VAL A 1 93 ? -19.701 -0.078 8.635 1.00 93.38 93 VAL A C 1
ATOM 763 O O . VAL A 1 93 ? -18.583 -0.041 8.124 1.00 93.38 93 VAL A O 1
ATOM 766 N N . ALA A 1 94 ? -20.113 -1.136 9.344 1.00 94.12 94 ALA A N 1
ATOM 767 C CA . ALA A 1 94 ? -19.265 -2.297 9.619 1.00 94.12 94 ALA A CA 1
ATOM 768 C C . ALA A 1 94 ? -18.834 -3.033 8.338 1.00 94.12 94 ALA A C 1
ATOM 770 O O . ALA A 1 94 ? -17.669 -3.408 8.193 1.00 94.12 94 ALA A O 1
ATOM 771 N N . HIS A 1 95 ? -19.746 -3.209 7.376 1.00 92.94 95 HIS A N 1
ATOM 772 C CA . HIS A 1 95 ? -19.419 -3.820 6.087 1.00 92.94 95 HIS A CA 1
ATOM 773 C 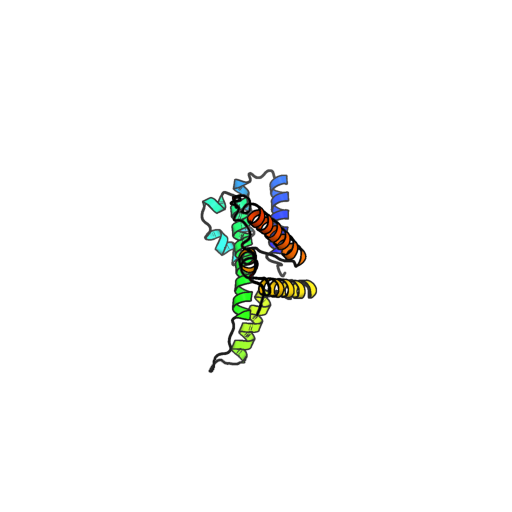C . HIS A 1 95 ? -18.412 -2.976 5.291 1.00 92.94 95 HIS A C 1
ATOM 775 O O . HIS A 1 95 ? -17.469 -3.519 4.708 1.00 92.94 95 HIS A O 1
ATOM 781 N N . LYS A 1 96 ? -18.570 -1.647 5.305 1.00 91.31 96 LYS A N 1
ATOM 782 C CA . LYS A 1 96 ? -17.645 -0.716 4.651 1.00 91.31 96 LYS A CA 1
ATOM 783 C C . LYS A 1 96 ? -16.260 -0.743 5.307 1.00 91.31 96 LYS A C 1
ATOM 785 O O . LYS A 1 96 ? -15.281 -0.913 4.583 1.00 91.31 96 LYS A O 1
ATOM 790 N N . LEU A 1 97 ? -16.174 -0.693 6.643 1.00 93.56 97 LEU A N 1
ATOM 791 C CA . LEU A 1 97 ? -14.916 -0.874 7.390 1.00 93.56 97 LEU A CA 1
ATOM 792 C C . LEU A 1 97 ? -14.232 -2.190 7.029 1.00 93.56 97 LEU A C 1
ATOM 794 O O . LEU A 1 97 ? -13.050 -2.204 6.696 1.00 93.56 97 LEU A O 1
ATOM 798 N N . SER A 1 98 ? -14.979 -3.297 7.053 1.00 92.19 98 SER A N 1
ATOM 799 C CA . SER A 1 98 ? -14.428 -4.616 6.734 1.00 92.19 98 SER A CA 1
ATOM 800 C C . SER A 1 98 ? -13.892 -4.674 5.304 1.00 92.19 98 SER A C 1
ATOM 802 O O . SER A 1 98 ? -12.809 -5.206 5.068 1.00 92.19 98 SER A O 1
ATOM 804 N N . THR A 1 99 ? -14.615 -4.088 4.351 1.00 88.62 99 THR A N 1
ATOM 805 C CA . THR A 1 99 ? -14.205 -4.051 2.944 1.00 88.62 99 THR A CA 1
ATOM 806 C C . THR A 1 99 ? -12.933 -3.232 2.752 1.00 88.62 99 THR A C 1
ATOM 808 O O . THR A 1 99 ? -12.003 -3.702 2.100 1.00 88.62 99 THR A O 1
ATOM 811 N N . LEU A 1 100 ? -12.871 -2.031 3.331 1.00 88.44 100 LEU A N 1
ATOM 812 C CA . LEU A 1 100 ? -11.699 -1.158 3.250 1.00 88.44 100 LEU A CA 1
ATOM 813 C C . LEU A 1 100 ? -10.481 -1.801 3.921 1.00 88.44 100 LEU A C 1
ATOM 815 O O . LEU A 1 100 ? -9.430 -1.907 3.295 1.00 88.44 100 LEU A O 1
ATOM 819 N N . GLY A 1 101 ? -10.649 -2.336 5.133 1.00 89.50 101 GLY A N 1
ATOM 820 C CA . GLY A 1 101 ? -9.579 -3.013 5.865 1.00 89.50 101 GLY A CA 1
ATOM 821 C C . GLY A 1 101 ? -9.048 -4.237 5.121 1.00 89.50 101 GLY A C 1
ATOM 822 O O . GLY A 1 101 ? -7.841 -4.426 5.030 1.00 89.50 101 GLY A O 1
ATOM 823 N N . ARG A 1 102 ? -9.921 -5.042 4.499 1.00 87.31 102 ARG A N 1
ATOM 824 C CA . ARG A 1 102 ? -9.494 -6.188 3.676 1.00 87.31 102 ARG A CA 1
ATOM 825 C C . ARG A 1 102 ? -8.768 -5.769 2.400 1.00 87.31 102 ARG A C 1
ATOM 827 O O . ARG A 1 102 ? -7.839 -6.464 2.006 1.00 87.31 102 ARG A O 1
ATOM 834 N N . LYS A 1 103 ? -9.179 -4.675 1.753 1.00 82.31 103 LYS A N 1
ATOM 835 C CA . LYS A 1 103 ? -8.510 -4.149 0.550 1.00 82.31 103 LYS A CA 1
ATOM 836 C C . LYS A 1 103 ? -7.151 -3.525 0.864 1.00 82.31 103 LYS A C 1
ATOM 838 O O . LYS A 1 103 ? -6.237 -3.666 0.059 1.00 82.31 103 LYS A O 1
ATOM 843 N N . TRP A 1 104 ? -7.033 -2.882 2.023 1.00 85.94 104 TRP A N 1
ATOM 844 C CA . TRP A 1 104 ? -5.785 -2.312 2.514 1.00 85.94 104 TRP A CA 1
ATOM 845 C C . TRP A 1 104 ? -4.819 -3.397 3.015 1.00 85.94 104 TRP A C 1
ATOM 847 O O . TRP A 1 104 ? -3.743 -3.572 2.449 1.00 85.94 104 TRP A O 1
ATOM 857 N N . LEU A 1 105 ? -5.216 -4.166 4.035 1.00 85.38 105 LEU A N 1
ATOM 858 C CA . LEU A 1 105 ? -4.339 -5.123 4.721 1.00 85.38 105 LEU A CA 1
ATOM 859 C C . LEU A 1 105 ? -4.128 -6.416 3.929 1.00 85.38 105 LEU A C 1
ATOM 861 O O . LEU A 1 105 ? -3.092 -7.052 4.075 1.00 85.38 105 LEU A O 1
ATOM 865 N N . LYS A 1 106 ? -5.081 -6.796 3.068 1.00 81.69 106 LYS A N 1
ATOM 866 C CA . LYS A 1 106 ? -5.029 -8.012 2.235 1.00 81.69 106 LYS A CA 1
ATOM 867 C C . LYS A 1 106 ? -4.698 -9.289 3.040 1.00 81.69 106 LYS A C 1
ATOM 869 O O . LYS A 1 106 ? -3.775 -10.013 2.690 1.00 81.69 106 LYS A O 1
ATOM 874 N N . PRO A 1 107 ? -5.487 -9.649 4.070 1.00 79.19 107 PRO A N 1
ATOM 875 C CA . PRO A 1 107 ? -5.172 -10.761 4.979 1.00 79.19 107 PRO A CA 1
ATOM 876 C C . PRO A 1 107 ? -5.227 -12.172 4.367 1.00 79.19 107 PRO A C 1
ATOM 878 O O . PRO A 1 107 ? -4.980 -13.148 5.059 1.00 79.19 107 PRO A O 1
ATOM 881 N N . GLY A 1 108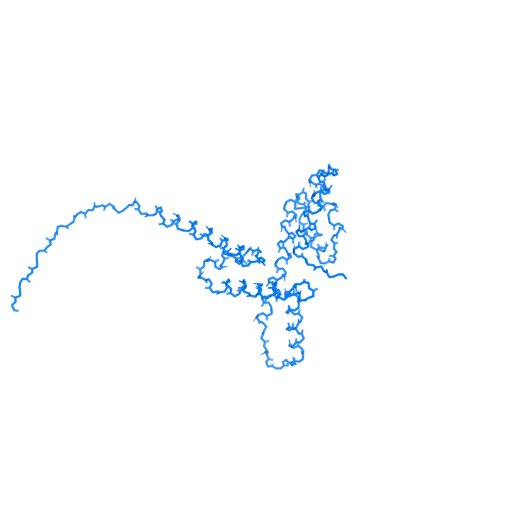 ? -5.627 -12.309 3.100 1.00 75.81 108 GLY A N 1
ATOM 882 C CA . GLY A 1 108 ? -5.554 -13.585 2.376 1.00 75.81 108 GLY A CA 1
ATOM 883 C C . GLY A 1 108 ? -4.320 -13.701 1.482 1.00 75.81 108 GLY A C 1
ATOM 884 O O . GLY A 1 108 ? -4.288 -14.552 0.607 1.00 75.81 108 GLY A O 1
ATOM 885 N N . VAL A 1 109 ? -3.389 -12.768 1.633 1.00 67.75 109 VAL A N 1
ATOM 886 C CA . VAL A 1 109 ? -2.229 -12.552 0.770 1.00 67.75 109 VAL A CA 1
ATOM 887 C C . VAL A 1 109 ? -1.030 -12.310 1.675 1.00 67.75 109 VAL A C 1
ATOM 889 O O . VAL A 1 109 ? -0.061 -13.043 1.606 1.00 67.75 109 VAL A O 1
ATOM 892 N N . ARG A 1 110 ? -1.157 -11.352 2.598 1.00 75.19 110 ARG A N 1
ATOM 893 C CA . ARG A 1 110 ? -0.153 -11.092 3.625 1.00 75.19 110 ARG A CA 1
ATOM 894 C C . ARG A 1 110 ? -0.282 -12.069 4.786 1.00 75.19 110 ARG A C 1
ATOM 896 O O . ARG A 1 110 ? -1.389 -12.322 5.277 1.00 75.19 110 ARG A O 1
ATOM 903 N N . SER A 1 111 ? 0.855 -12.564 5.244 1.00 80.62 111 SER A N 1
ATOM 904 C CA . SER A 1 111 ? 1.019 -13.243 6.521 1.00 80.62 111 SER A CA 1
ATOM 905 C C . SER A 1 111 ? 0.653 -12.316 7.692 1.00 80.62 111 SER A C 1
ATOM 907 O O . SER A 1 111 ? 0.647 -11.089 7.552 1.00 80.62 111 SER A O 1
ATOM 909 N N . PRO A 1 112 ? 0.331 -12.876 8.871 1.00 88.25 112 PRO A N 1
ATOM 910 C CA . PRO A 1 112 ? 0.083 -12.075 10.066 1.00 88.25 112 PRO A CA 1
ATOM 911 C C . PRO A 1 112 ? 1.230 -11.110 10.384 1.00 88.25 112 PRO A C 1
ATOM 913 O O . PRO A 1 112 ? 0.964 -9.958 10.718 1.00 88.25 112 PRO A O 1
ATOM 916 N N . ASP A 1 113 ? 2.475 -11.559 10.231 1.00 86.19 113 ASP A N 1
ATOM 917 C CA . ASP A 1 113 ? 3.670 -10.757 10.488 1.00 86.19 113 ASP A CA 1
ATOM 918 C C . ASP A 1 113 ? 3.787 -9.576 9.517 1.00 86.19 113 ASP A C 1
ATOM 920 O O . ASP A 1 113 ? 3.988 -8.451 9.961 1.00 86.19 113 ASP A O 1
ATOM 924 N N . GLU A 1 114 ? 3.538 -9.777 8.221 1.00 79.69 114 GLU A N 1
ATOM 925 C CA . GLU A 1 114 ? 3.535 -8.689 7.228 1.00 79.69 114 GLU A CA 1
ATOM 926 C C . GLU A 1 114 ? 2.405 -7.677 7.466 1.00 79.69 114 GLU A C 1
ATOM 928 O O . GLU A 1 114 ? 2.565 -6.481 7.229 1.00 79.69 114 GLU A O 1
ATOM 933 N N . ILE A 1 115 ? 1.237 -8.127 7.937 1.00 83.69 115 ILE A N 1
ATOM 934 C CA . ILE A 1 115 ? 0.138 -7.220 8.310 1.00 83.69 115 ILE A CA 1
ATOM 935 C C . ILE A 1 115 ? 0.542 -6.377 9.517 1.00 83.69 115 ILE A C 1
ATOM 937 O O . ILE A 1 115 ? 0.273 -5.175 9.545 1.00 83.69 115 ILE A O 1
ATOM 941 N N . VAL A 1 116 ? 1.159 -7.009 10.517 1.00 88.44 116 VAL A N 1
ATOM 942 C CA . VAL A 1 116 ? 1.675 -6.319 11.699 1.00 88.44 116 VAL A CA 1
ATOM 943 C C . VAL A 1 116 ? 2.745 -5.318 11.285 1.00 88.44 116 VAL A C 1
ATOM 945 O O . VAL A 1 116 ? 2.658 -4.161 11.683 1.00 88.44 116 VAL A O 1
ATOM 948 N N . GLU A 1 117 ? 3.694 -5.718 10.444 1.00 84.94 117 GLU A N 1
ATOM 949 C CA . GLU A 1 117 ? 4.747 -4.844 9.940 1.00 84.94 117 GLU A CA 1
ATOM 950 C C . GLU A 1 117 ? 4.175 -3.651 9.173 1.00 84.94 117 GLU A C 1
ATOM 952 O O . GLU A 1 117 ? 4.559 -2.516 9.440 1.00 84.94 117 GLU A O 1
ATOM 957 N N . LEU A 1 118 ? 3.183 -3.865 8.308 1.00 84.38 118 LEU A N 1
ATOM 958 C CA . LEU A 1 118 ? 2.519 -2.783 7.584 1.00 84.38 118 LEU A CA 1
ATOM 959 C C . LEU A 1 118 ? 1.858 -1.776 8.537 1.00 84.38 118 LEU A C 1
ATOM 961 O O . LEU A 1 118 ? 1.946 -0.565 8.326 1.00 84.38 118 LEU A O 1
ATOM 965 N N . ILE A 1 119 ? 1.204 -2.259 9.598 1.00 88.31 119 ILE A N 1
ATOM 966 C CA . ILE A 1 119 ? 0.616 -1.397 10.634 1.00 88.31 119 ILE A CA 1
ATOM 967 C C . ILE A 1 119 ? 1.715 -0.672 11.424 1.00 88.31 119 ILE A C 1
ATOM 969 O O . ILE A 1 119 ? 1.548 0.500 11.754 1.00 88.31 119 ILE A O 1
ATOM 973 N N . ILE A 1 120 ? 2.839 -1.331 11.714 1.00 88.19 120 ILE A N 1
ATOM 974 C CA . ILE A 1 120 ? 3.980 -0.712 12.397 1.00 88.19 120 ILE A CA 1
ATOM 975 C C . ILE A 1 120 ? 4.583 0.393 11.532 1.00 88.19 120 ILE A C 1
ATOM 977 O O . ILE A 1 120 ? 4.793 1.484 12.046 1.00 88.19 120 ILE A O 1
ATOM 981 N N . VAL A 1 121 ? 4.819 0.155 10.240 1.00 83.50 121 VAL A N 1
ATOM 982 C CA . VAL A 1 121 ? 5.317 1.165 9.291 1.00 83.50 121 VAL A CA 1
ATOM 983 C C . VAL A 1 121 ? 4.366 2.358 9.237 1.00 83.50 121 VAL A C 1
ATOM 985 O O . VAL A 1 121 ? 4.796 3.504 9.334 1.00 83.50 121 VAL A O 1
ATOM 988 N N . GLU A 1 122 ? 3.062 2.102 9.157 1.00 84.69 122 GLU A N 1
ATOM 989 C CA . GLU A 1 122 ? 2.037 3.147 9.170 1.00 84.69 122 GLU A CA 1
ATOM 990 C C . GLU A 1 122 ? 2.076 3.992 10.447 1.00 84.69 122 GLU A C 1
ATOM 992 O O . GLU A 1 122 ? 2.070 5.223 10.375 1.00 84.69 122 GLU A O 1
ATOM 997 N N . GLN A 1 123 ? 2.155 3.340 11.606 1.00 87.94 123 GLN A N 1
ATOM 998 C CA . GLN A 1 123 ? 2.256 4.011 12.896 1.00 87.94 123 GLN A CA 1
ATOM 999 C C . GLN A 1 123 ? 3.585 4.756 13.044 1.00 87.94 123 GLN A C 1
ATOM 1001 O O . GLN A 1 123 ? 3.615 5.846 13.613 1.00 87.94 123 GLN A O 1
ATOM 1006 N N . PHE A 1 124 ? 4.671 4.183 12.530 1.00 85.00 124 PHE A N 1
ATOM 1007 C CA . PHE A 1 124 ? 6.003 4.763 12.561 1.00 85.00 124 PHE A CA 1
ATOM 1008 C C . PHE A 1 124 ? 6.039 6.060 11.758 1.00 85.00 124 PHE A C 1
ATOM 1010 O O . PHE A 1 124 ? 6.472 7.075 12.284 1.00 85.00 124 PHE A O 1
ATOM 1017 N N . ILE A 1 125 ? 5.472 6.071 10.548 1.00 79.62 125 ILE A N 1
ATOM 1018 C CA . ILE A 1 125 ? 5.353 7.282 9.726 1.00 79.62 125 ILE A CA 1
ATOM 1019 C C . ILE A 1 125 ? 4.542 8.374 10.445 1.00 79.62 125 ILE A C 1
ATOM 1021 O O . ILE A 1 125 ? 4.896 9.546 10.365 1.00 79.62 125 ILE A O 1
ATOM 1025 N N . GLN A 1 126 ? 3.482 8.010 11.176 1.00 81.69 126 GLN A N 1
ATOM 1026 C CA . GLN A 1 126 ? 2.638 8.975 11.900 1.00 81.69 126 GLN A CA 1
ATOM 1027 C C . GLN A 1 126 ? 3.316 9.646 13.096 1.00 81.69 126 GLN A C 1
ATOM 1029 O O . GLN A 1 126 ? 2.891 10.730 13.487 1.00 81.69 126 GLN A O 1
ATOM 1034 N N . ILE A 1 127 ? 4.316 9.007 13.707 1.00 85.81 127 ILE A N 1
ATOM 1035 C CA . ILE A 1 127 ? 5.028 9.571 14.867 1.00 85.81 127 ILE A CA 1
ATOM 1036 C C . ILE A 1 127 ? 6.278 10.360 14.470 1.00 85.81 127 ILE A C 1
ATOM 1038 O O . ILE A 1 127 ? 6.963 10.886 15.348 1.00 85.81 127 ILE A O 1
ATOM 1042 N N . LEU A 1 128 ? 6.605 10.423 13.177 1.00 82.81 128 LEU A N 1
ATOM 1043 C CA . LEU A 1 128 ? 7.751 11.189 12.706 1.00 82.81 128 LEU A CA 1
ATOM 1044 C C . LEU A 1 128 ? 7.518 12.693 12.880 1.00 82.81 128 LEU A C 1
ATOM 1046 O O . LEU A 1 128 ? 6.390 13.162 12.730 1.00 82.81 128 LEU A O 1
ATOM 1050 N N . PRO A 1 129 ? 8.586 13.462 13.150 1.00 80.44 129 PRO A N 1
ATOM 1051 C CA . PRO A 1 129 ? 8.506 14.914 13.163 1.00 80.44 129 PRO A CA 1
ATOM 1052 C C . PRO A 1 129 ? 8.135 15.469 11.779 1.00 80.44 129 PRO A C 1
ATOM 1054 O O . PRO A 1 129 ? 8.467 14.882 10.738 1.00 80.44 129 PRO A O 1
ATOM 1057 N N . ASP A 1 130 ? 7.478 16.631 11.787 1.00 67.12 130 ASP A N 1
ATOM 1058 C CA . ASP A 1 130 ? 7.060 17.354 10.585 1.00 67.12 130 ASP A CA 1
ATOM 1059 C C . ASP A 1 130 ? 8.261 17.573 9.637 1.00 67.12 130 ASP A C 1
ATOM 1061 O O . ASP A 1 130 ? 9.343 17.986 10.057 1.00 67.12 130 ASP A O 1
ATOM 1065 N N . GLY A 1 131 ? 8.087 17.226 8.357 1.00 69.25 131 GLY A N 1
ATOM 1066 C CA . GLY A 1 131 ? 9.129 17.224 7.317 1.00 69.25 131 GLY A CA 1
ATOM 1067 C C . GLY A 1 131 ? 9.609 15.824 6.906 1.00 69.25 131 GLY A C 1
ATOM 1068 O O . GLY A 1 131 ? 9.628 15.508 5.718 1.00 69.25 131 GLY A O 1
ATOM 1069 N N . ALA A 1 132 ? 9.912 14.939 7.863 1.00 69.19 132 ALA A N 1
ATOM 1070 C CA . ALA A 1 132 ? 10.322 13.559 7.558 1.00 69.19 132 ALA A CA 1
ATOM 1071 C C . ALA A 1 132 ? 9.126 12.684 7.137 1.00 69.19 132 ALA A C 1
ATOM 1073 O O . ALA A 1 132 ? 9.225 11.877 6.209 1.00 69.19 132 ALA A O 1
ATOM 1074 N N . GLY A 1 133 ? 7.974 12.888 7.786 1.00 67.88 133 GLY A N 1
ATOM 1075 C CA . GLY A 1 133 ? 6.723 12.213 7.431 1.00 67.88 133 GLY A CA 1
ATOM 1076 C C . GLY A 1 133 ? 6.212 12.596 6.038 1.00 67.88 133 GLY A C 1
ATOM 1077 O O . GLY A 1 133 ? 5.814 11.721 5.274 1.00 67.88 133 GLY A O 1
ATOM 1078 N N . GLU A 1 134 ? 6.285 13.879 5.662 1.00 67.75 134 GLU A N 1
ATOM 1079 C CA . GLU A 1 134 ? 5.913 14.344 4.314 1.00 67.75 134 GLU A CA 1
ATOM 1080 C C . GLU A 1 134 ? 6.836 13.756 3.243 1.00 67.75 134 GLU A C 1
ATOM 1082 O O . GLU A 1 134 ? 6.359 13.255 2.224 1.00 67.75 134 GLU A O 1
ATOM 1087 N N . TRP A 1 135 ? 8.145 13.726 3.505 1.00 69.44 135 TRP A N 1
ATOM 1088 C CA . TRP A 1 135 ? 9.129 13.150 2.591 1.00 69.44 135 TRP A CA 1
ATOM 1089 C C . TRP A 1 135 ? 8.916 11.646 2.343 1.00 69.44 135 TRP A C 1
ATOM 1091 O O . TRP A 1 135 ? 9.081 11.178 1.213 1.00 69.44 135 TRP A O 1
ATOM 1101 N N . LEU A 1 136 ? 8.500 10.891 3.366 1.00 70.50 136 LEU A N 1
ATOM 1102 C CA . LEU A 1 136 ? 8.147 9.474 3.225 1.00 70.50 136 LEU A CA 1
ATOM 1103 C C . LEU A 1 136 ? 6.748 9.237 2.650 1.00 70.50 136 LEU A C 1
ATOM 1105 O O . LEU A 1 136 ? 6.518 8.193 2.046 1.00 70.50 136 LEU A O 1
ATOM 1109 N N . SER A 1 137 ? 5.813 10.177 2.810 1.00 61.88 137 SER A N 1
ATOM 1110 C CA . SER A 1 137 ? 4.401 9.984 2.439 1.00 61.88 137 SER A CA 1
ATOM 1111 C C . SER A 1 137 ? 4.160 9.731 0.944 1.00 61.88 137 SER A C 1
ATOM 1113 O O . SER A 1 137 ? 3.093 9.249 0.564 1.00 61.88 137 SER A O 1
ATOM 1115 N N . HIS A 1 138 ? 5.158 10.026 0.109 1.00 58.03 138 HIS A N 1
ATOM 1116 C CA . HIS A 1 138 ? 5.142 9.829 -1.339 1.00 58.03 138 HIS A CA 1
ATOM 1117 C C . HIS A 1 138 ? 5.954 8.614 -1.811 1.00 58.03 138 HIS A C 1
ATOM 1119 O O . HIS A 1 138 ? 6.122 8.436 -3.015 1.00 58.03 138 HIS A O 1
ATOM 1125 N N . ARG A 1 139 ? 6.482 7.782 -0.902 1.00 60.38 139 ARG A N 1
ATOM 1126 C CA . ARG A 1 139 ? 7.296 6.611 -1.260 1.00 60.38 139 ARG A CA 1
ATOM 1127 C C . ARG A 1 139 ? 6.592 5.311 -0.868 1.00 60.38 139 ARG A C 1
ATOM 1129 O O . ARG A 1 139 ? 6.114 5.205 0.262 1.00 60.38 139 ARG A O 1
ATOM 1136 N N . PRO A 1 140 ? 6.544 4.302 -1.756 1.00 55.94 140 PRO A N 1
ATOM 1137 C CA . PRO A 1 140 ? 6.088 2.978 -1.368 1.00 55.94 140 PRO A CA 1
ATOM 1138 C C . PRO A 1 140 ? 7.145 2.347 -0.456 1.00 55.94 140 PRO A C 1
ATOM 1140 O O . PRO A 1 140 ? 8.269 2.086 -0.879 1.00 55.94 140 PRO A O 1
ATOM 1143 N N . VAL A 1 141 ? 6.793 2.120 0.807 1.00 64.75 141 VAL A N 1
ATOM 1144 C CA . VAL A 1 141 ? 7.616 1.360 1.753 1.00 64.75 141 VAL A CA 1
ATOM 1145 C C . VAL A 1 141 ? 6.818 0.182 2.289 1.00 64.75 141 VAL A C 1
ATOM 1147 O O . VAL A 1 141 ? 5.728 0.344 2.836 1.00 64.75 141 VAL A O 1
ATOM 1150 N N . SER A 1 142 ? 7.372 -1.013 2.096 1.00 62.09 142 SER A N 1
ATOM 1151 C CA . SER A 1 142 ? 6.716 -2.288 2.415 1.00 62.09 142 SER A CA 1
ATOM 1152 C C . SER A 1 142 ? 7.226 -2.920 3.710 1.00 62.09 142 SER A C 1
ATOM 1154 O O . SER A 1 142 ? 6.594 -3.840 4.213 1.00 62.09 142 SER A O 1
ATOM 1156 N N . SER A 1 143 ? 8.355 -2.435 4.238 1.00 69.50 143 SER A N 1
ATOM 1157 C CA . SER A 1 143 ? 9.035 -2.988 5.416 1.00 69.50 143 SER A CA 1
ATOM 1158 C C . SER A 1 143 ? 9.534 -1.886 6.344 1.00 69.50 143 SER A C 1
ATOM 1160 O O . SER A 1 143 ? 9.934 -0.808 5.879 1.00 69.50 143 SER A O 1
ATOM 1162 N N . LEU A 1 144 ? 9.601 -2.181 7.639 1.00 74.81 144 LEU A N 1
ATOM 1163 C CA . LEU A 1 144 ? 10.140 -1.260 8.635 1.00 74.81 144 LEU A CA 1
ATOM 1164 C C . LEU A 1 144 ? 11.621 -0.971 8.383 1.00 74.81 144 LEU A C 1
ATOM 1166 O O . LEU A 1 144 ? 12.025 0.185 8.446 1.00 74.81 144 LEU A O 1
ATOM 1170 N N . GLU A 1 145 ? 12.402 -1.991 8.029 1.00 74.62 145 GLU A N 1
ATOM 1171 C CA . GLU A 1 145 ? 13.835 -1.853 7.749 1.00 74.62 145 GLU A CA 1
ATOM 1172 C C . GLU A 1 145 ? 14.100 -0.858 6.610 1.00 74.62 145 GLU A C 1
ATOM 1174 O O . GLU A 1 145 ? 14.820 0.121 6.805 1.00 74.62 145 GLU A O 1
ATOM 1179 N N . ALA A 1 146 ? 13.434 -1.027 5.461 1.00 75.62 146 ALA A N 1
ATOM 1180 C CA . ALA A 1 146 ? 13.546 -0.079 4.349 1.00 75.62 146 ALA A CA 1
ATOM 1181 C C . ALA A 1 146 ? 13.092 1.341 4.736 1.00 75.62 146 ALA A C 1
ATOM 1183 O O . ALA A 1 146 ? 13.684 2.328 4.298 1.00 75.62 146 ALA A O 1
ATOM 1184 N N . THR A 1 147 ? 12.060 1.460 5.579 1.00 77.62 147 THR A N 1
ATOM 1185 C CA . THR A 1 147 ? 11.569 2.763 6.056 1.00 77.62 147 THR A CA 1
ATOM 1186 C C . THR A 1 147 ? 12.612 3.464 6.927 1.00 77.62 147 THR A C 1
ATOM 1188 O O . THR A 1 147 ? 12.858 4.658 6.756 1.00 77.62 147 THR A O 1
ATOM 1191 N N . VAL A 1 148 ? 13.253 2.725 7.837 1.00 82.69 148 VAL A N 1
ATOM 1192 C CA . VAL A 1 148 ? 14.327 3.234 8.701 1.00 82.69 148 VAL A CA 1
ATOM 1193 C C . VAL A 1 148 ? 15.537 3.640 7.866 1.00 82.69 148 VAL A C 1
ATOM 1195 O O . VAL A 1 148 ? 16.021 4.757 8.021 1.00 82.69 148 VAL A O 1
ATOM 1198 N N . GLN A 1 149 ? 15.970 2.798 6.926 1.00 82.50 149 GLN A N 1
ATOM 1199 C CA . GLN A 1 149 ? 17.119 3.087 6.066 1.00 82.50 149 GLN A CA 1
ATOM 1200 C C . GLN A 1 149 ? 16.929 4.379 5.255 1.00 82.50 149 GLN A C 1
ATOM 1202 O O . GLN A 1 149 ? 17.831 5.215 5.182 1.00 82.50 149 GLN A O 1
ATOM 1207 N N . LEU A 1 150 ? 15.739 4.576 4.677 1.00 81.38 150 LEU A N 1
ATOM 1208 C CA . LEU A 1 150 ? 15.408 5.794 3.934 1.00 81.38 150 LEU A CA 1
ATOM 1209 C C . LEU A 1 150 ? 15.403 7.039 4.831 1.00 81.38 150 LEU A C 1
ATOM 1211 O O . LEU A 1 150 ? 15.841 8.107 4.403 1.00 81.38 150 LEU A O 1
ATOM 1215 N N . LEU A 1 151 ? 14.932 6.919 6.073 1.00 82.88 151 LEU A N 1
ATOM 1216 C CA . LEU A 1 151 ? 14.961 8.026 7.029 1.00 82.88 151 LEU A CA 1
ATOM 1217 C C . LEU A 1 151 ? 16.364 8.366 7.494 1.00 82.88 151 LEU A C 1
ATOM 1219 O O . LEU A 1 151 ? 16.692 9.543 7.593 1.00 82.88 151 LEU A O 1
ATOM 1223 N N . GLU A 1 152 ? 17.193 7.367 7.773 1.00 85.31 152 GLU A N 1
ATOM 1224 C CA . GLU A 1 152 ? 18.594 7.588 8.123 1.00 85.31 152 GLU A CA 1
ATOM 1225 C C . GLU A 1 152 ? 19.318 8.330 6.996 1.00 85.31 152 GLU A C 1
ATOM 1227 O O . GLU A 1 152 ? 20.033 9.299 7.252 1.00 85.31 152 GLU A O 1
ATOM 1232 N N . GLU A 1 153 ? 19.064 7.956 5.739 1.00 83.38 153 GLU A N 1
ATOM 1233 C CA . GLU A 1 153 ? 19.584 8.679 4.580 1.00 83.38 153 GLU A CA 1
ATOM 1234 C C . GLU A 1 153 ? 19.061 10.123 4.501 1.00 83.38 153 GLU A C 1
ATOM 1236 O O . GLU A 1 153 ? 19.836 11.053 4.257 1.00 83.38 153 GLU A O 1
ATOM 1241 N N . TYR A 1 154 ? 17.766 10.335 4.744 1.00 81.19 154 TYR A N 1
ATOM 1242 C CA . TYR A 1 154 ? 17.171 11.671 4.799 1.00 81.19 154 TYR A CA 1
ATOM 1243 C C . TYR A 1 154 ? 17.815 12.540 5.889 1.00 81.19 154 TYR A C 1
ATOM 1245 O O . TYR A 1 154 ? 18.244 13.661 5.609 1.00 81.19 154 TYR A O 1
ATOM 1253 N N . PHE A 1 155 ? 17.958 12.019 7.109 1.00 81.25 155 PHE A N 1
ATOM 1254 C CA . PHE A 1 155 ? 18.574 12.745 8.219 1.00 81.25 155 PHE A CA 1
ATOM 1255 C C . PHE A 1 155 ? 20.057 13.029 7.977 1.00 81.25 155 PHE A C 1
ATOM 1257 O O . PHE A 1 155 ? 20.520 14.116 8.319 1.00 81.25 155 PHE A O 1
ATOM 1264 N N . MET A 1 156 ? 20.799 12.114 7.343 1.00 79.31 156 MET A N 1
ATOM 1265 C CA . MET A 1 156 ? 22.184 12.374 6.935 1.00 79.31 156 MET A CA 1
ATOM 1266 C C . MET A 1 156 ? 22.272 13.539 5.943 1.00 79.31 156 MET A C 1
ATOM 1268 O O . MET A 1 156 ? 23.119 14.417 6.099 1.00 79.31 156 MET A O 1
ATOM 1272 N N . ARG A 1 157 ? 21.380 13.589 4.948 1.00 76.44 157 ARG A N 1
ATOM 1273 C CA . ARG A 1 157 ? 21.337 14.684 3.963 1.00 76.44 157 ARG A CA 1
ATOM 1274 C C . ARG A 1 157 ? 20.942 16.017 4.599 1.00 76.44 157 ARG A C 1
ATOM 1276 O O . ARG A 1 157 ? 21.541 17.044 4.280 1.00 76.44 157 ARG A O 1
ATOM 1283 N N . GLU A 1 158 ? 19.983 16.009 5.520 1.00 71.69 158 GLU A N 1
ATOM 1284 C CA . GLU A 1 158 ? 19.552 17.226 6.212 1.00 71.69 158 GLU A CA 1
ATOM 1285 C C . GLU A 1 158 ? 20.621 17.740 7.193 1.00 71.69 158 GLU A C 1
ATOM 1287 O O . GLU A 1 158 ? 20.843 18.947 7.299 1.00 71.69 158 GLU A O 1
ATOM 1292 N N . ALA A 1 159 ? 21.372 16.839 7.834 1.00 65.81 159 ALA A N 1
ATOM 1293 C CA . ALA A 1 159 ? 22.515 17.198 8.672 1.00 65.81 159 ALA A CA 1
ATOM 1294 C C . ALA A 1 159 ? 23.656 17.856 7.871 1.00 65.81 159 ALA A C 1
ATOM 1296 O O . ALA A 1 159 ? 24.292 18.784 8.371 1.00 65.81 159 ALA A O 1
ATOM 1297 N N . VAL A 1 160 ? 23.889 17.428 6.623 1.00 61.12 160 VAL A N 1
ATOM 1298 C CA . VAL A 1 160 ? 24.857 18.074 5.714 1.00 61.12 160 VAL A CA 1
ATOM 1299 C C . VAL A 1 160 ? 24.383 19.473 5.310 1.00 61.12 160 VAL A C 1
ATOM 1301 O O . VAL A 1 160 ? 25.175 20.410 5.364 1.00 61.12 160 VAL A O 1
ATOM 1304 N N . ARG A 1 161 ? 23.087 19.654 5.010 1.00 57.94 161 ARG A N 1
ATOM 1305 C CA . ARG A 1 161 ? 22.503 20.980 4.718 1.00 57.94 161 ARG A CA 1
ATOM 1306 C C . ARG A 1 161 ? 22.641 21.964 5.883 1.00 57.94 161 ARG A C 1
ATOM 1308 O O . ARG A 1 161 ? 22.958 23.125 5.652 1.00 57.94 161 ARG A O 1
ATOM 1315 N N . CYS A 1 162 ? 22.461 21.517 7.127 1.00 56.44 162 CYS A N 1
ATOM 1316 C CA . CYS A 1 162 ? 22.689 22.356 8.313 1.00 56.44 162 CYS A CA 1
ATOM 1317 C C . CYS A 1 162 ? 24.179 22.610 8.628 1.00 56.44 162 CYS A C 1
ATOM 1319 O O . CYS A 1 162 ? 24.485 23.477 9.447 1.00 56.44 162 CYS A O 1
ATOM 1321 N N . GLY A 1 163 ? 25.105 21.874 8.007 1.00 51.53 163 GLY A N 1
ATOM 1322 C CA . GLY A 1 163 ? 26.550 22.015 8.207 1.00 51.53 163 GLY A CA 1
ATOM 1323 C C . GLY A 1 163 ? 27.226 23.082 7.336 1.00 51.53 163 GLY A C 1
ATOM 1324 O O . GLY A 1 163 ? 28.349 23.478 7.645 1.00 51.53 163 GLY A O 1
ATOM 1325 N N . GLU A 1 164 ? 26.566 23.571 6.281 1.00 45.53 164 GLU A N 1
ATOM 1326 C CA . GLU A 1 164 ? 27.153 24.528 5.324 1.00 45.53 164 GLU A CA 1
ATOM 1327 C C . GLU A 1 164 ? 26.861 26.007 5.651 1.00 45.53 164 GLU A C 1
ATOM 1329 O O . GLU A 1 164 ? 27.531 26.894 5.125 1.00 45.53 164 GLU A O 1
ATOM 1334 N N . ASP A 1 165 ? 25.950 26.299 6.584 1.00 43.81 165 ASP A N 1
ATOM 1335 C CA . ASP A 1 165 ? 25.534 27.677 6.911 1.00 43.81 165 ASP A CA 1
ATOM 1336 C C . ASP A 1 165 ? 26.387 28.380 7.989 1.00 43.81 165 ASP A C 1
ATOM 1338 O O . ASP A 1 165 ? 26.081 29.501 8.399 1.00 43.81 165 ASP A O 1
ATOM 1342 N N . ASN A 1 166 ? 27.488 27.774 8.455 1.00 46.47 166 ASN A N 1
ATOM 1343 C CA . ASN A 1 166 ? 28.250 28.295 9.602 1.00 46.47 166 ASN A CA 1
ATOM 1344 C C . ASN A 1 166 ? 29.637 28.884 9.283 1.00 46.47 166 ASN A C 1
ATOM 1346 O O . ASN A 1 166 ? 30.519 28.929 10.142 1.00 46.47 166 ASN A O 1
ATOM 1350 N N . SER A 1 167 ? 29.836 29.409 8.072 1.00 48.25 167 SER A N 1
ATOM 1351 C CA . SER A 1 167 ? 31.042 30.167 7.710 1.00 48.25 167 SER A CA 1
ATOM 1352 C C . SER A 1 167 ? 30.742 31.625 7.351 1.00 48.25 167 SER A C 1
ATOM 1354 O O . SER A 1 167 ? 31.130 32.083 6.279 1.00 48.25 167 SER A O 1
ATOM 1356 N N . ASN A 1 168 ? 30.053 32.387 8.216 1.00 43.31 168 ASN A N 1
ATOM 1357 C CA . ASN A 1 168 ? 30.089 33.856 8.093 1.00 43.31 168 ASN A CA 1
ATOM 1358 C C . ASN A 1 168 ? 29.782 34.691 9.351 1.00 43.31 168 ASN A C 1
ATOM 1360 O O . ASN A 1 168 ? 29.335 35.832 9.235 1.00 43.31 168 ASN A O 1
ATOM 1364 N N . VAL A 1 169 ? 30.098 34.213 10.559 1.00 42.47 169 VAL A N 1
ATOM 1365 C CA . VAL A 1 1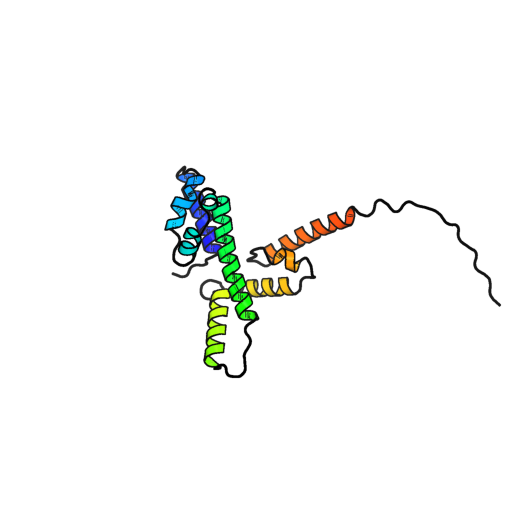69 ? 30.166 35.122 11.720 1.00 42.47 169 VAL A CA 1
ATOM 1366 C C . VAL A 1 169 ? 31.568 35.726 11.782 1.00 42.47 169 VAL A C 1
ATOM 1368 O O . VAL A 1 169 ? 32.477 35.223 12.441 1.00 42.47 169 VAL A O 1
ATOM 1371 N N . ARG A 1 170 ? 31.753 36.817 11.028 1.00 39.78 170 ARG A N 1
ATOM 1372 C CA . ARG A 1 170 ? 32.915 37.700 11.155 1.00 39.78 170 ARG A CA 1
ATOM 1373 C C . ARG A 1 170 ? 33.013 38.196 12.595 1.00 39.78 170 ARG A C 1
ATOM 1375 O O . ARG A 1 170 ? 32.132 38.890 13.093 1.00 39.78 170 ARG A O 1
ATOM 1382 N N . ILE A 1 171 ? 34.138 37.871 13.217 1.00 46.47 171 ILE A N 1
ATOM 1383 C CA . ILE A 1 171 ? 34.633 38.461 14.455 1.00 46.47 171 ILE A CA 1
ATOM 1384 C C . ILE A 1 171 ? 34.592 39.994 14.331 1.00 46.47 171 ILE A C 1
ATOM 1386 O O . ILE A 1 171 ? 35.219 40.580 13.449 1.00 46.47 171 ILE A O 1
ATOM 1390 N N . SER A 1 172 ? 33.897 40.658 15.248 1.00 39.66 172 SER A N 1
ATOM 1391 C CA . SER A 1 172 ? 34.228 42.025 15.644 1.00 39.66 172 SER A CA 1
ATOM 1392 C C . SER A 1 172 ? 34.144 42.116 17.154 1.00 39.66 172 SER A C 1
ATOM 1394 O O . SER A 1 172 ? 33.093 41.964 17.766 1.00 39.66 172 SER A O 1
ATOM 1396 N N . ALA A 1 173 ? 35.327 42.288 17.727 1.00 47.91 173 ALA A N 1
ATOM 1397 C CA . ALA A 1 173 ? 35.578 42.460 19.136 1.00 47.91 173 ALA A CA 1
ATOM 1398 C C . ALA A 1 173 ? 34.854 43.696 19.682 1.00 47.91 173 ALA A C 1
ATOM 1400 O O . ALA A 1 173 ? 34.967 44.787 19.121 1.00 47.91 173 ALA A O 1
ATOM 1401 N N . GLN A 1 174 ? 34.220 43.545 20.843 1.00 41.22 174 GLN A N 1
ATOM 1402 C CA . GLN A 1 174 ? 34.019 44.656 21.762 1.00 41.22 174 GLN A CA 1
ATOM 1403 C C . GLN A 1 174 ? 34.376 44.238 23.190 1.00 41.22 174 GLN A C 1
ATOM 1405 O O . GLN A 1 174 ? 34.081 43.143 23.657 1.00 41.22 174 GLN A O 1
ATOM 1410 N N . LYS A 1 175 ? 35.162 45.128 23.791 1.00 44.31 175 LYS A N 1
ATOM 1411 C CA . LYS A 1 175 ? 35.942 45.037 25.027 1.00 44.31 175 LYS A CA 1
ATOM 1412 C C . LYS A 1 175 ? 35.02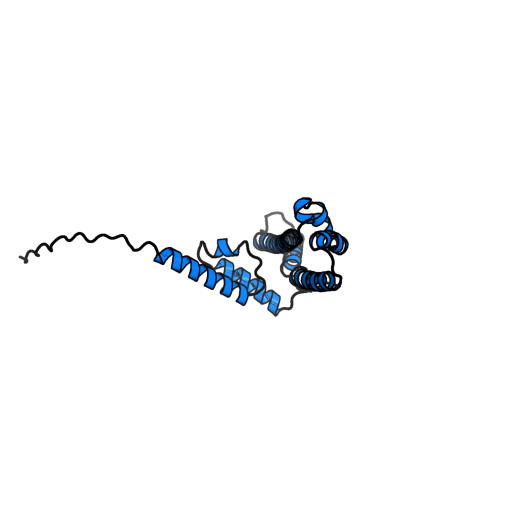9 44.928 26.263 1.00 44.31 175 LYS A C 1
ATOM 1414 O O . LYS A 1 175 ? 33.998 45.592 26.267 1.00 44.31 175 LYS A O 1
ATOM 1419 N N . PRO A 1 176 ? 35.397 44.164 27.312 1.00 40.59 176 PRO A N 1
ATOM 1420 C CA . PRO A 1 176 ? 34.566 44.034 28.507 1.00 40.59 176 PRO A CA 1
ATOM 1421 C C . PRO A 1 176 ? 34.515 45.343 29.309 1.00 40.59 176 PRO A C 1
ATOM 1423 O O . PRO A 1 176 ? 35.545 45.975 29.562 1.00 40.59 176 PRO A O 1
ATOM 1426 N N . GLU A 1 177 ? 33.303 45.729 29.695 1.00 58.16 177 GLU A N 1
ATOM 1427 C CA . GLU A 1 177 ? 32.979 46.858 30.571 1.00 58.16 177 GLU A CA 1
ATOM 1428 C C . GLU A 1 177 ? 33.058 46.393 32.046 1.00 58.16 177 GLU A C 1
ATOM 1430 O O . GLU A 1 177 ? 32.571 45.300 32.351 1.00 58.16 177 GLU A O 1
ATOM 1435 N N . PRO A 1 178 ? 33.720 47.127 32.963 1.00 56.62 178 PRO A N 1
ATOM 1436 C CA . PRO A 1 178 ? 33.946 46.651 34.327 1.00 56.62 178 PRO A CA 1
ATOM 1437 C C . PRO A 1 178 ? 32.722 46.841 35.238 1.00 56.62 178 PRO A C 1
ATOM 1439 O O . PRO A 1 178 ? 32.012 47.841 35.166 1.00 56.62 178 PRO A O 1
ATOM 1442 N N . LEU A 1 179 ? 32.523 45.859 36.121 1.00 51.31 179 LEU A N 1
ATOM 1443 C CA . LEU A 1 179 ? 31.452 45.771 37.117 1.00 51.31 179 LEU A CA 1
ATOM 1444 C C . LEU A 1 179 ? 31.534 46.902 38.162 1.00 51.31 179 LEU A C 1
ATOM 1446 O O . LEU A 1 179 ? 32.623 47.143 38.687 1.00 51.31 179 LEU A O 1
ATOM 1450 N N . PRO A 1 180 ? 30.411 47.531 38.549 1.00 58.34 180 PRO A N 1
ATOM 1451 C CA . PRO A 1 180 ? 30.370 48.353 39.749 1.00 58.34 180 PRO A CA 1
ATOM 1452 C C . PRO A 1 180 ? 30.214 47.487 41.010 1.00 58.34 180 PRO A C 1
ATOM 1454 O O . PRO A 1 180 ? 29.281 46.693 41.138 1.00 58.34 180 PRO A O 1
ATOM 1457 N N . GLU A 1 181 ? 31.161 47.665 41.931 1.00 49.97 181 GLU A N 1
ATOM 1458 C CA . GLU A 1 181 ? 31.140 47.162 43.305 1.00 49.97 181 GLU A CA 1
ATOM 1459 C C . GLU A 1 181 ? 29.978 47.778 44.100 1.00 49.97 181 GLU A C 1
ATOM 1461 O O . GLU A 1 181 ? 29.573 48.918 43.868 1.00 49.97 181 GLU A O 1
ATOM 1466 N N . GLY A 1 182 ? 29.420 46.985 45.014 1.00 60.25 182 GLY A N 1
ATOM 1467 C CA . GLY A 1 182 ? 28.202 47.312 45.744 1.00 60.25 182 GLY A CA 1
ATOM 1468 C C . GLY A 1 182 ? 28.309 48.471 46.736 1.00 60.25 182 GLY A C 1
ATOM 1469 O O . GLY A 1 182 ? 29.391 48.900 47.136 1.00 60.25 182 GLY A O 1
ATOM 1470 N N . MET A 1 183 ? 27.128 48.900 47.180 1.00 41.06 183 MET A N 1
ATOM 1471 C CA . MET A 1 183 ? 26.868 49.492 48.492 1.00 41.06 183 MET A CA 1
ATOM 1472 C C . MET A 1 183 ? 25.572 48.908 49.041 1.00 41.06 183 MET A C 1
ATOM 1474 O O . MET A 1 183 ? 24.598 48.832 48.258 1.00 41.06 183 MET A O 1
#

Secondary structure (DSSP, 8-state):
----TTHHHHHHHHHHHHHHHHTT--GGGHHHHHGGG--HHHHHHHTTS-TTTTT-HHHHHHHHHHHHHHHHHHHHHHHHT----TT--HHHHHHHHHHHHHHHH-TTTS-HHHHHHHHHHHHHHHTSPTTHHHHHTTS---SHHHHHHHHHHHHHHHHHHHHSS-S-------PPPPPPPP-

Foldseek 3Di:
DDAPQQVNLVVVVVVLVVVCVVVVPDQQCSLVVVLVVDDDPLNVVSVVDDVVCSRHNVSVSVVSNLVLLVQLVVLVVCLVPQDDDPPDDPVVSVVSNVVSCCSNQVPVNDDPVQSVQVVVLVVVLVPDPPPLSVVCVSDDDSGPVVSVVVSVVVVVVVVVVVVPPPPDPDDDDDDDDDDDDDD

InterPro domains:
  IPR003309 SCAN domain [PF02023] (73-155)
  IPR003309 SCAN domain [PS50804] (76-153)
  IPR003309 SCAN domain [SM00431] (72-181)
  IPR038269 SCAN domain superfamily [G3DSA:1.10.4020.10] (68-158)

Radius of gyration: 25.7 Å; chains: 1; bounding box: 64×67×76 Å

Sequence (183 aa):
MQIELMSDLEAFLSAFERVAVESLWPRKDWPRHLAPLFSGHLRAMVQTLPPHISEDYDEFKDAILEHVGVSEDRYRKEFRSLTFTAGERPQAVAHKLSTLGRKWLKPGVRSPDEIVELIIVEQFIQILPDGAGEWLSHRPVSSLEATVQLLEEYFMREAVRCGEDNSNVRISAQKPEPLPEGM